Protein AF-A0A1I7STT9-F1 (afdb_monomer_lite)

Organism: Bursaphelenchus xylophilus (NCBI:txid6326)

pLDDT: mean 93.25, std 9.37, range [55.66, 98.62]

InterPro domains:
  IPR008979 Galactose-binding-like domain superfamily [SSF49785] (3-124)
  IPR050887 Beta-mannosidase glycosyl hydrolases [PTHR43730] (3-140)
  IPR054593 Beta-mannosidase-like, galactose-binding domain-like [PF22666] (2-117)

Sequence (148 aa):
METVVLELKGLDTIASIYLASNETFIGKTENMFRSYSFLVDNSMLMEKENGIIVLFESAVDYAQKKYDEYQNATGNKIPPVESPKAQKGDPHVNFIRKTQSSFSWDWGPSWPTQGFYQPVYLHTFTHFKLSSFSPYIYFKDGGKNRLP

Radius of gyration: 20.63 Å; chains: 1; bounding box: 51×44×51 Å

Structure (mmCIF, N/CA/C/O backbone):
data_AF-A0A1I7STT9-F1
#
_entry.id   AF-A0A1I7STT9-F1
#
loop_
_atom_site.group_PDB
_atom_site.id
_atom_site.type_symbol
_atom_site.label_atom_id
_atom_site.label_alt_id
_atom_site.label_comp_id
_atom_site.label_asym_id
_atom_site.label_entity_id
_atom_site.label_seq_id
_atom_site.pdbx_PDB_ins_code
_atom_site.Cartn_x
_atom_site.Cartn_y
_atom_site.Cartn_z
_atom_site.occupancy
_atom_site.B_iso_or_equiv
_atom_site.auth_seq_id
_atom_site.auth_comp_id
_atom_site.auth_asym_id
_atom_site.auth_atom_id
_atom_site.pdbx_PDB_model_num
ATOM 1 N N . MET A 1 1 ? -16.720 -5.305 25.414 1.00 70.12 1 MET A N 1
ATOM 2 C CA . MET A 1 1 ? -15.905 -4.155 24.972 1.00 70.12 1 MET A CA 1
ATOM 3 C C . MET A 1 1 ? -16.194 -3.937 23.504 1.00 70.12 1 MET A C 1
ATOM 5 O O . MET A 1 1 ? -16.354 -4.921 22.794 1.00 70.12 1 MET A O 1
ATOM 9 N N . GLU A 1 2 ? -16.334 -2.687 23.082 1.00 89.00 2 GLU A N 1
ATOM 10 C CA . GLU A 1 2 ? -16.509 -2.336 21.671 1.00 89.00 2 GLU A CA 1
ATOM 11 C C . GLU A 1 2 ? -15.174 -2.520 20.940 1.00 89.00 2 GLU A C 1
ATOM 13 O O . GLU A 1 2 ? -14.124 -2.168 21.469 1.00 89.00 2 GLU A O 1
ATOM 18 N N . THR A 1 3 ? -15.192 -3.136 19.765 1.00 94.19 3 THR A N 1
ATOM 19 C CA . THR A 1 3 ? -14.013 -3.338 18.922 1.00 94.19 3 THR A CA 1
ATOM 20 C C . THR A 1 3 ? -13.897 -2.206 17.914 1.00 94.19 3 THR A C 1
ATOM 22 O O . THR A 1 3 ? -14.877 -1.919 17.230 1.00 94.19 3 THR A O 1
ATOM 25 N N . VAL A 1 4 ? -12.706 -1.617 17.778 1.00 94.62 4 VAL A N 1
ATOM 26 C CA . VAL A 1 4 ? -12.415 -0.554 16.806 1.00 94.62 4 VAL A CA 1
ATOM 27 C C . VAL A 1 4 ? -11.527 -1.088 15.680 1.00 94.62 4 VAL A C 1
ATOM 29 O O . VAL A 1 4 ? -10.495 -1.715 15.917 1.00 94.62 4 VAL A O 1
ATOM 32 N N . VAL A 1 5 ? -11.924 -0.843 14.431 1.00 96.06 5 VAL A N 1
ATOM 33 C CA . VAL A 1 5 ? -11.176 -1.246 13.233 1.00 96.06 5 VAL A CA 1
ATOM 34 C C . VAL A 1 5 ? -10.983 -0.052 12.308 1.00 96.06 5 VAL A C 1
ATOM 36 O O . VAL A 1 5 ? -11.956 0.506 11.801 1.00 96.06 5 VAL A O 1
ATOM 39 N N . LEU A 1 6 ? -9.726 0.285 12.025 1.00 96.56 6 LEU A N 1
ATOM 40 C CA . LEU A 1 6 ? -9.354 1.214 10.962 1.00 96.56 6 LEU A CA 1
ATOM 41 C C . LEU A 1 6 ? -9.336 0.460 9.631 1.00 96.56 6 LEU A C 1
ATOM 43 O O . LEU A 1 6 ? -8.536 -0.453 9.434 1.00 96.56 6 LEU A O 1
ATOM 47 N N . GLU A 1 7 ? -10.208 0.839 8.706 1.00 97.44 7 GLU A N 1
ATOM 48 C CA . GLU A 1 7 ? -10.253 0.283 7.361 1.00 97.44 7 GLU A CA 1
ATOM 49 C C . GLU A 1 7 ? -9.775 1.310 6.337 1.00 97.44 7 GLU A C 1
ATOM 51 O O . GLU A 1 7 ? -10.333 2.396 6.195 1.00 97.44 7 GLU A O 1
ATOM 56 N N . LEU A 1 8 ? -8.755 0.927 5.580 1.00 97.94 8 LEU A N 1
ATOM 57 C CA . LEU A 1 8 ? -8.221 1.699 4.474 1.00 97.94 8 LEU A CA 1
ATOM 58 C C . LEU A 1 8 ? -8.604 0.993 3.176 1.00 97.94 8 LEU A C 1
ATOM 60 O O . LEU A 1 8 ? -8.101 -0.098 2.891 1.00 97.94 8 LEU A O 1
ATOM 64 N N . LYS A 1 9 ? -9.519 1.571 2.388 1.00 97.88 9 LYS A N 1
ATOM 65 C CA . LYS A 1 9 ? -10.039 0.878 1.199 1.00 97.88 9 LYS A CA 1
ATOM 66 C C . LYS A 1 9 ? -9.006 0.742 0.084 1.00 97.88 9 LYS A C 1
ATOM 68 O O . LYS A 1 9 ? -9.014 -0.288 -0.588 1.00 97.88 9 LYS A O 1
ATOM 73 N N . GLY A 1 10 ? -8.104 1.716 -0.036 1.00 97.81 10 GLY A N 1
ATOM 74 C CA . GLY A 1 10 ? -7.063 1.740 -1.056 1.00 97.81 10 GLY A CA 1
ATOM 75 C C . GLY A 1 10 ? -6.009 2.816 -0.792 1.00 97.81 10 GLY A C 1
ATOM 76 O O . GLY A 1 10 ? -6.297 4.014 -0.856 1.00 97.81 10 GLY A O 1
ATOM 77 N N . LEU A 1 11 ? -4.780 2.366 -0.527 1.00 98.19 11 LEU A N 1
ATOM 78 C CA . LEU A 1 11 ? -3.577 3.197 -0.484 1.00 98.19 11 LEU A CA 1
ATOM 79 C C . LEU A 1 11 ? -2.724 2.900 -1.704 1.00 98.19 11 LEU A C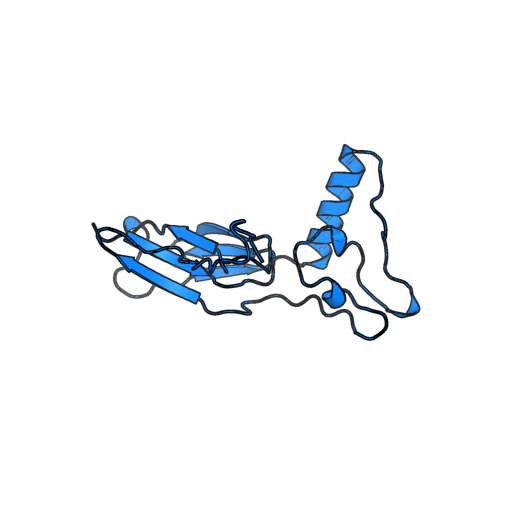 1
ATOM 81 O O . LEU A 1 11 ? -2.549 1.744 -2.071 1.00 98.19 11 LEU A O 1
ATOM 85 N N . ASP A 1 12 ? -2.152 3.940 -2.284 1.00 98.19 12 ASP A N 1
ATOM 86 C CA . ASP A 1 12 ? -1.162 3.852 -3.339 1.00 98.19 12 ASP A CA 1
ATOM 87 C C . ASP A 1 12 ? 0.216 4.224 -2.767 1.00 98.19 12 ASP A C 1
ATOM 89 O O . ASP A 1 12 ? 0.482 5.389 -2.506 1.00 98.19 12 ASP A O 1
ATOM 93 N N . THR A 1 13 ? 1.123 3.289 -2.491 1.00 98.25 13 THR A N 1
ATOM 94 C CA . THR A 1 13 ? 0.940 1.825 -2.451 1.00 98.25 13 THR A CA 1
ATOM 95 C C . THR A 1 13 ? 1.599 1.267 -1.193 1.00 98.25 13 THR A C 1
ATOM 97 O O . THR A 1 13 ? 0.958 0.587 -0.385 1.00 98.25 13 THR A O 1
ATOM 100 N N . ILE A 1 14 ? 2.880 1.595 -1.010 1.00 98.62 14 ILE A N 1
ATOM 101 C CA . ILE A 1 14 ? 3.666 1.196 0.151 1.00 98.62 14 ILE A CA 1
ATOM 102 C C . ILE A 1 14 ? 3.537 2.279 1.212 1.00 98.62 14 ILE A C 1
ATOM 104 O O . ILE A 1 14 ? 3.938 3.418 0.975 1.00 98.62 14 ILE A O 1
ATOM 108 N N . ALA A 1 15 ? 2.975 1.936 2.366 1.00 98.50 15 ALA A N 1
ATOM 109 C CA . ALA A 1 15 ? 2.825 2.891 3.451 1.00 98.50 15 ALA A CA 1
ATOM 110 C C . ALA A 1 15 ? 2.889 2.221 4.819 1.00 98.50 15 ALA A C 1
ATOM 112 O O . ALA A 1 15 ? 2.384 1.113 4.995 1.00 98.50 15 ALA A O 1
ATOM 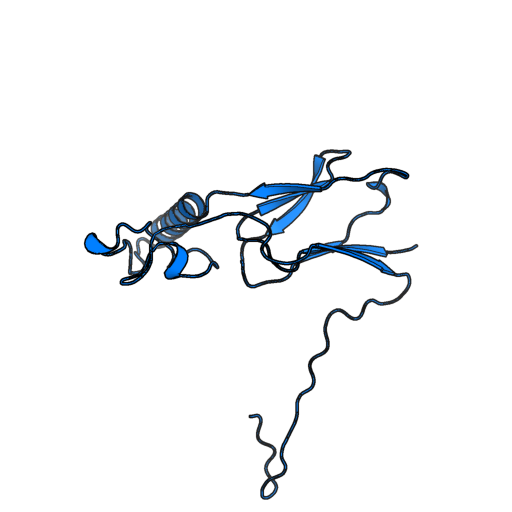113 N N . SER A 1 16 ? 3.470 2.919 5.790 1.00 98.50 16 SER A N 1
ATOM 114 C CA . SER A 1 16 ? 3.426 2.562 7.209 1.00 98.50 16 SER A CA 1
ATOM 115 C C . SER A 1 16 ? 2.426 3.463 7.927 1.00 98.50 16 SER A C 1
ATOM 117 O O . SER A 1 16 ? 2.428 4.677 7.728 1.00 98.50 16 SER A O 1
ATOM 119 N N . ILE A 1 17 ? 1.567 2.868 8.750 1.00 98.00 17 ILE A N 1
ATOM 120 C CA . ILE A 1 17 ? 0.456 3.543 9.419 1.00 98.00 17 ILE A CA 1
ATOM 121 C C . ILE A 1 17 ? 0.710 3.563 10.920 1.00 98.00 17 ILE A C 1
ATOM 123 O O . ILE A 1 17 ? 1.025 2.530 11.513 1.00 98.00 17 ILE A O 1
ATOM 127 N N . TYR A 1 18 ? 0.524 4.733 11.521 1.00 97.38 18 TYR A N 1
ATOM 128 C CA . TYR A 1 18 ? 0.717 4.976 12.943 1.00 97.38 18 TYR A CA 1
ATOM 129 C C . TYR A 1 18 ? -0.464 5.741 13.530 1.00 97.38 18 TYR A C 1
ATOM 131 O O . TYR A 1 18 ? -1.119 6.525 12.838 1.00 97.38 18 TYR A O 1
ATOM 139 N N . LEU A 1 19 ? -0.701 5.556 14.823 1.00 95.50 19 LEU A N 1
ATOM 140 C CA . LEU A 1 19 ? -1.552 6.441 15.603 1.00 95.50 19 LEU A CA 1
ATOM 141 C C . LEU A 1 19 ? -0.756 7.699 15.971 1.00 95.50 19 LEU A C 1
ATOM 143 O O . LEU A 1 19 ? 0.348 7.605 16.498 1.00 95.50 19 LEU A O 1
ATOM 147 N N . ALA A 1 20 ? -1.302 8.881 15.691 1.00 92.44 20 ALA A N 1
ATOM 148 C CA . ALA A 1 20 ? -0.588 10.146 15.871 1.00 92.44 20 ALA A CA 1
ATOM 149 C C . ALA A 1 20 ? -0.385 10.527 17.346 1.00 92.44 20 ALA A C 1
ATOM 151 O O . ALA A 1 20 ? 0.564 11.230 17.671 1.00 92.44 20 ALA A O 1
ATOM 152 N N . SER A 1 21 ? -1.274 10.081 18.238 1.00 88.69 21 SER A N 1
ATOM 153 C CA . SER A 1 21 ? -1.268 10.460 19.657 1.00 88.69 21 SER A CA 1
ATOM 154 C C . SER A 1 21 ? -0.042 9.960 20.420 1.00 88.69 21 SER A C 1
ATOM 156 O O . SER A 1 21 ? 0.385 10.591 21.383 1.00 88.69 21 SER A O 1
ATOM 158 N N . ASN A 1 22 ? 0.501 8.815 20.012 1.00 88.25 22 ASN A N 1
ATOM 159 C CA . ASN A 1 22 ? 1.566 8.105 20.715 1.00 88.25 22 ASN A CA 1
ATOM 160 C C . ASN A 1 22 ? 2.571 7.439 19.760 1.00 88.25 22 ASN A C 1
ATOM 162 O O . ASN A 1 22 ? 3.324 6.567 20.185 1.00 88.25 22 ASN A O 1
ATOM 166 N N . GLU A 1 23 ? 2.527 7.790 18.472 1.00 92.88 23 GLU A N 1
ATOM 167 C CA . GLU A 1 23 ? 3.371 7.234 17.405 1.00 92.88 23 GLU A CA 1
ATOM 168 C C . GLU A 1 23 ? 3.354 5.695 17.336 1.00 92.88 23 GLU A C 1
ATOM 170 O O . GLU A 1 23 ? 4.312 5.055 16.899 1.00 92.88 23 GLU A O 1
ATOM 175 N N . THR A 1 24 ? 2.252 5.066 17.756 1.00 93.69 24 THR A N 1
ATOM 176 C CA . THR A 1 24 ? 2.169 3.602 17.788 1.00 93.69 24 THR A CA 1
ATOM 177 C C . THR A 1 24 ? 1.920 3.040 16.400 1.00 93.69 24 THR A C 1
ATOM 179 O O . THR A 1 24 ? 0.983 3.440 15.712 1.00 93.69 24 THR A O 1
ATOM 182 N N . PHE A 1 25 ? 2.745 2.074 15.998 1.00 95.94 25 PHE A N 1
ATOM 183 C CA . PHE A 1 25 ? 2.605 1.376 14.725 1.00 95.94 25 PHE A CA 1
ATOM 184 C C . PHE A 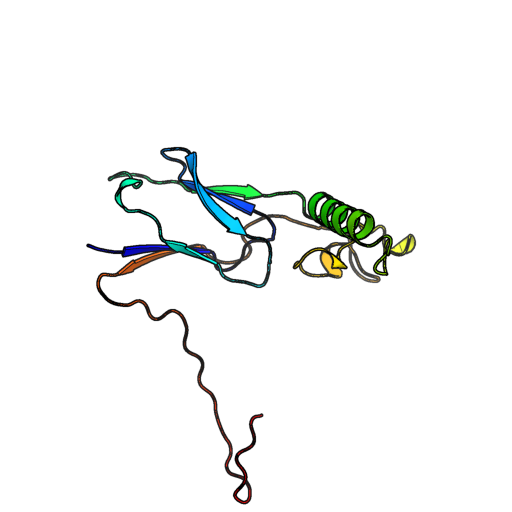1 25 ? 1.323 0.536 14.682 1.00 95.94 25 PHE A C 1
ATOM 186 O O . PHE A 1 25 ? 1.099 -0.321 15.534 1.00 95.94 25 PHE A O 1
ATOM 193 N N . ILE A 1 26 ? 0.512 0.761 13.650 1.00 95.75 26 ILE A N 1
ATOM 194 C CA . ILE A 1 26 ? -0.747 0.051 13.400 1.00 95.75 26 ILE A CA 1
ATOM 195 C C . ILE A 1 26 ? -0.544 -1.045 12.347 1.00 95.75 26 ILE A C 1
ATOM 197 O O . ILE A 1 26 ? -1.089 -2.142 12.464 1.00 95.75 26 ILE A O 1
ATOM 201 N N . GLY A 1 27 ? 0.228 -0.760 11.296 1.00 96.81 27 GLY A N 1
ATOM 202 C CA . GLY A 1 27 ? 0.432 -1.714 10.213 1.00 96.81 27 GLY A CA 1
ATOM 203 C C . GLY A 1 27 ? 1.118 -1.133 8.984 1.00 96.81 27 GLY A C 1
ATOM 204 O O . GLY A 1 27 ? 1.472 0.043 8.938 1.00 96.81 27 GLY A O 1
ATOM 205 N N . LYS A 1 28 ? 1.306 -1.985 7.970 1.00 98.12 28 LYS A N 1
ATOM 206 C CA . LYS A 1 28 ? 1.935 -1.635 6.692 1.00 98.12 28 LYS A CA 1
ATOM 207 C C . LYS A 1 28 ? 1.074 -2.095 5.513 1.00 98.12 28 LYS A C 1
ATOM 209 O O . LYS A 1 28 ? 0.439 -3.148 5.582 1.00 98.12 28 LYS A O 1
ATOM 214 N N . THR A 1 29 ? 1.085 -1.333 4.424 1.00 98.44 29 THR A N 1
ATOM 215 C CA . THR A 1 29 ? 0.514 -1.711 3.124 1.00 98.44 29 THR A CA 1
ATOM 216 C C . THR A 1 29 ? 1.611 -1.918 2.091 1.00 98.44 29 THR A C 1
ATOM 218 O O . THR A 1 29 ? 2.681 -1.314 2.171 1.00 98.44 29 THR A O 1
ATOM 221 N N . GLU A 1 30 ? 1.343 -2.779 1.110 1.00 97.88 30 GLU A N 1
ATOM 222 C CA . GLU A 1 30 ? 2.275 -3.038 0.004 1.00 97.88 30 GLU A CA 1
ATOM 223 C C . GLU A 1 30 ? 1.593 -3.346 -1.342 1.00 97.88 30 GLU A C 1
ATOM 225 O O . GLU A 1 30 ? 2.238 -3.746 -2.310 1.00 97.88 30 GLU A O 1
ATOM 230 N N . ASN A 1 31 ? 0.268 -3.197 -1.416 1.00 98.62 31 ASN A N 1
ATOM 231 C CA . ASN A 1 31 ? -0.522 -3.553 -2.587 1.00 98.62 31 ASN A CA 1
ATOM 232 C C . ASN A 1 31 ? -1.682 -2.576 -2.777 1.00 98.62 31 ASN A C 1
ATOM 234 O O . ASN A 1 31 ? -2.614 -2.546 -1.975 1.00 98.62 31 ASN A O 1
ATOM 238 N N . MET A 1 32 ? -1.638 -1.829 -3.880 1.00 98.62 32 MET A N 1
ATOM 239 C CA . MET A 1 32 ? -2.616 -0.804 -4.232 1.00 98.62 32 MET A CA 1
ATOM 240 C C . MET A 1 32 ? -4.030 -1.367 -4.345 1.00 98.62 32 MET A C 1
ATOM 242 O O . MET A 1 32 ? -5.003 -0.696 -4.027 1.00 98.62 32 MET A O 1
ATOM 246 N N . PHE A 1 33 ? -4.162 -2.618 -4.778 1.00 98.38 33 PHE A N 1
ATOM 247 C CA . PHE A 1 33 ? -5.437 -3.225 -5.157 1.00 98.38 33 PHE A CA 1
ATOM 248 C C . PHE A 1 33 ? -6.151 -3.927 -3.998 1.00 98.38 33 PHE A C 1
ATOM 250 O O . PHE A 1 33 ? -7.084 -4.698 -4.224 1.00 98.38 33 PHE A O 1
ATOM 257 N N . ARG A 1 34 ? -5.692 -3.723 -2.759 1.00 97.62 34 ARG A N 1
ATOM 258 C CA . ARG A 1 34 ? -6.275 -4.344 -1.569 1.00 97.62 34 ARG A CA 1
ATOM 259 C C . ARG A 1 34 ? -6.812 -3.293 -0.614 1.00 97.62 34 ARG A C 1
ATOM 261 O O . ARG A 1 34 ? -6.171 -2.279 -0.361 1.00 97.62 34 ARG A O 1
ATOM 268 N N . SER A 1 35 ? -7.954 -3.614 -0.014 1.00 97.44 35 SER A N 1
ATOM 269 C CA . SER A 1 35 ? -8.367 -2.984 1.234 1.00 97.44 35 SER A CA 1
ATOM 270 C C . SER A 1 35 ? -7.622 -3.622 2.405 1.00 97.44 35 SER A C 1
ATOM 272 O O . SER A 1 35 ? -7.407 -4.838 2.427 1.00 97.44 35 SER A O 1
ATOM 274 N N . TYR A 1 36 ? -7.269 -2.802 3.387 1.00 97.81 36 TYR A N 1
ATOM 275 C CA . TYR A 1 36 ? -6.600 -3.206 4.617 1.00 97.81 36 TYR A CA 1
ATOM 276 C C . TYR A 1 36 ? -7.489 -2.869 5.810 1.00 97.81 36 TYR A C 1
ATOM 278 O O . TYR A 1 36 ? -8.115 -1.814 5.844 1.00 97.81 36 TYR A O 1
ATOM 286 N N . SER A 1 37 ? -7.573 -3.773 6.781 1.00 96.94 37 SER A N 1
ATOM 287 C CA . SER A 1 37 ? -8.294 -3.559 8.037 1.00 96.94 37 SER A CA 1
ATOM 288 C C . SER A 1 37 ? -7.350 -3.840 9.191 1.00 96.94 37 SER A C 1
ATOM 290 O O . SER A 1 37 ? -6.798 -4.935 9.277 1.00 96.94 37 SER A O 1
ATOM 292 N N . PHE A 1 38 ? -7.182 -2.855 10.063 1.00 96.44 38 PHE A N 1
ATOM 293 C CA . PHE A 1 38 ? -6.327 -2.936 11.233 1.00 96.44 38 PHE A CA 1
ATOM 294 C C . PHE A 1 38 ? -7.184 -2.844 12.485 1.00 96.44 38 PHE A C 1
ATOM 296 O O . PHE A 1 38 ? -7.966 -1.907 12.646 1.00 96.44 38 PHE A O 1
ATOM 303 N N . LEU A 1 39 ? -7.045 -3.837 13.358 1.00 95.06 39 LEU A N 1
ATOM 304 C CA . LEU A 1 39 ? -7.608 -3.773 14.696 1.00 95.06 39 LEU A CA 1
ATOM 305 C C . LEU A 1 39 ? -6.839 -2.706 15.479 1.00 95.06 39 LEU A C 1
ATOM 307 O O . LEU A 1 39 ? -5.614 -2.773 15.548 1.00 95.06 39 LEU A O 1
ATOM 311 N N . VAL A 1 40 ? -7.549 -1.731 16.036 1.00 93.56 40 VAL A N 1
ATOM 312 C CA . VAL A 1 40 ? -6.949 -0.680 16.859 1.00 93.56 40 VAL A CA 1
ATOM 313 C C . VAL A 1 40 ? -7.249 -1.002 18.314 1.00 93.56 40 VAL A C 1
ATOM 315 O O . VAL A 1 40 ? -8.403 -1.222 18.677 1.00 93.56 40 VAL A O 1
ATOM 318 N N . ASP A 1 41 ? -6.211 -1.068 19.141 1.00 89.62 41 ASP A N 1
ATOM 319 C CA . ASP A 1 41 ? -6.378 -1.266 20.576 1.00 89.62 41 ASP A CA 1
ATOM 320 C C . ASP A 1 41 ? -6.989 -0.003 21.196 1.00 89.62 41 ASP A C 1
ATOM 322 O O . ASP A 1 41 ? -6.407 1.082 21.137 1.00 89.62 41 ASP A O 1
ATOM 326 N N . ASN A 1 42 ? -8.168 -0.143 21.803 1.00 88.50 42 ASN A N 1
ATOM 327 C CA . ASN A 1 42 ? -8.873 0.968 22.436 1.00 88.50 42 ASN A CA 1
ATOM 328 C C . ASN A 1 42 ? -8.048 1.647 23.533 1.00 88.50 42 ASN A C 1
ATOM 330 O O . ASN A 1 42 ? -8.252 2.831 23.777 1.00 88.50 42 ASN A O 1
ATOM 334 N N . SER A 1 43 ? -7.129 0.930 24.189 1.00 88.38 43 SER A N 1
ATOM 335 C CA . SER A 1 43 ? -6.269 1.510 25.228 1.00 88.38 43 SER A CA 1
ATOM 336 C C . SER A 1 43 ? -5.289 2.555 24.681 1.00 88.38 43 SER A C 1
ATOM 338 O O . SER A 1 43 ? -4.761 3.363 25.442 1.00 88.38 43 SER A O 1
ATOM 340 N N . MET A 1 44 ? -5.070 2.566 23.364 1.00 85.75 44 MET A N 1
ATOM 341 C CA . MET A 1 44 ? -4.201 3.521 22.678 1.00 85.75 44 MET A CA 1
ATOM 342 C C . MET A 1 44 ? -4.953 4.779 22.224 1.00 85.75 44 MET A C 1
ATOM 344 O O . MET A 1 44 ? -4.321 5.780 21.883 1.00 85.75 44 MET A O 1
ATOM 348 N N . LEU A 1 45 ? -6.289 4.739 22.206 1.00 88.56 45 LEU A N 1
ATOM 349 C CA . LEU A 1 45 ? -7.123 5.844 21.749 1.00 88.56 45 LEU A CA 1
ATOM 350 C C . LEU A 1 45 ? -7.329 6.876 22.861 1.00 88.56 45 LEU A C 1
ATOM 352 O O . LEU A 1 45 ? -7.598 6.543 24.013 1.00 88.56 45 LEU A O 1
ATOM 356 N N . MET A 1 46 ? -7.249 8.153 22.495 1.00 87.19 46 MET A N 1
ATOM 357 C CA . MET A 1 46 ? -7.603 9.264 23.375 1.00 87.19 46 MET A CA 1
ATOM 358 C C . MET A 1 46 ? -9.118 9.489 23.369 1.00 87.19 46 MET A C 1
ATOM 360 O O . MET A 1 46 ? -9.763 9.317 22.337 1.00 87.19 46 MET A O 1
ATOM 364 N N . GLU A 1 47 ? -9.686 9.949 24.488 1.00 83.94 47 GLU A N 1
ATOM 365 C CA . GLU A 1 47 ? -11.132 10.226 24.597 1.00 83.94 47 GLU A CA 1
ATOM 366 C C . GLU A 1 47 ? -11.630 11.318 23.639 1.00 83.94 47 GLU A C 1
ATOM 368 O O . GLU A 1 47 ? -12.816 11.374 23.325 1.00 83.94 47 GLU A O 1
ATOM 373 N N . LYS A 1 48 ? -10.739 12.217 23.205 1.00 85.31 48 LYS A N 1
ATOM 374 C CA . LYS A 1 48 ? -11.087 13.363 22.360 1.00 85.31 48 LYS A CA 1
ATOM 375 C C . LYS A 1 48 ? -10.703 13.124 20.907 1.00 85.31 48 LYS A C 1
ATOM 377 O O . LYS A 1 48 ? -11.468 12.565 20.131 1.00 85.31 48 LYS A O 1
ATOM 382 N N . GLU A 1 49 ? -9.525 13.595 20.531 1.00 88.38 49 GLU A N 1
ATOM 383 C CA . GLU A 1 49 ? -9.074 13.623 19.150 1.00 88.38 49 GLU A CA 1
ATOM 384 C C . GLU A 1 49 ? -8.019 12.551 18.940 1.00 88.38 49 GLU A C 1
ATOM 386 O O . GLU A 1 49 ? -7.108 12.401 19.746 1.00 88.38 49 GLU A O 1
ATOM 391 N N . ASN A 1 50 ? -8.139 11.804 17.851 1.00 91.44 50 ASN A N 1
ATOM 392 C CA . ASN A 1 50 ? -7.125 10.860 17.416 1.00 91.44 50 ASN A CA 1
ATOM 393 C C . ASN A 1 50 ? -6.803 11.172 15.959 1.00 91.44 50 ASN A C 1
ATOM 395 O O . ASN A 1 50 ? -7.706 11.399 15.156 1.00 91.44 50 ASN A O 1
ATOM 399 N N . GLY A 1 51 ? -5.519 11.164 15.622 1.00 93.31 51 GLY A N 1
ATOM 400 C CA . GLY A 1 51 ? -5.043 11.276 14.249 1.00 93.31 51 GLY A CA 1
ATOM 401 C C . GLY A 1 51 ? -4.380 9.980 13.807 1.00 93.31 51 GLY A C 1
ATOM 402 O O . GLY A 1 51 ? -3.909 9.203 14.638 1.00 93.31 51 GLY A O 1
ATOM 403 N N . ILE A 1 52 ? -4.299 9.768 12.497 1.00 95.44 52 ILE A N 1
ATOM 404 C CA . ILE A 1 52 ? -3.438 8.739 11.910 1.00 95.44 52 ILE A CA 1
ATOM 405 C C . ILE A 1 52 ? -2.322 9.413 11.117 1.00 95.44 52 ILE A C 1
ATOM 407 O O . ILE A 1 52 ? -2.557 10.394 10.414 1.00 95.44 52 ILE A O 1
ATOM 411 N N . ILE A 1 53 ? -1.113 8.875 11.223 1.00 97.31 53 ILE A N 1
ATOM 412 C CA . ILE A 1 53 ? 0.024 9.250 10.384 1.00 97.31 53 ILE A CA 1
ATOM 413 C C . ILE A 1 53 ? 0.220 8.127 9.375 1.00 97.31 53 ILE A C 1
ATOM 415 O O . ILE A 1 53 ? 0.312 6.957 9.747 1.00 97.31 53 ILE A O 1
ATOM 419 N N . VAL A 1 54 ? 0.287 8.481 8.095 1.00 98.00 54 VAL A N 1
ATOM 420 C CA . VAL A 1 54 ? 0.563 7.533 7.015 1.00 98.00 54 VAL A CA 1
ATOM 421 C C . VAL A 1 54 ? 1.819 7.982 6.289 1.00 98.00 54 VAL A C 1
ATOM 423 O O . VAL A 1 54 ? 1.833 9.016 5.625 1.00 98.00 54 VAL A O 1
ATOM 426 N N . LEU A 1 55 ? 2.880 7.198 6.452 1.00 98.25 55 LEU A N 1
ATOM 427 C CA . LEU A 1 55 ? 4.188 7.445 5.862 1.00 98.25 55 LEU A CA 1
ATOM 428 C C . LEU A 1 55 ? 4.316 6.609 4.593 1.00 98.25 55 LEU A C 1
ATOM 430 O O . LEU A 1 55 ? 4.468 5.390 4.672 1.00 98.25 55 LEU A O 1
ATOM 434 N N . PHE A 1 56 ? 4.228 7.260 3.435 1.00 98.62 56 PHE A N 1
ATOM 435 C CA . PHE A 1 56 ? 4.413 6.607 2.143 1.00 98.62 56 PHE A CA 1
ATOM 436 C C . PHE A 1 56 ? 5.898 6.443 1.807 1.00 98.62 56 PHE A C 1
ATOM 438 O O . PHE A 1 56 ? 6.722 7.305 2.109 1.00 98.62 56 PHE A O 1
ATOM 445 N N . GLU A 1 57 ? 6.224 5.324 1.164 1.00 98.19 57 GLU A N 1
ATOM 446 C CA . GLU A 1 57 ? 7.537 5.062 0.575 1.00 98.19 57 GLU A CA 1
ATOM 447 C C . GLU A 1 57 ? 7.472 5.318 -0.940 1.00 98.19 57 GLU A C 1
ATOM 449 O O . GLU A 1 57 ? 6.449 5.068 -1.587 1.00 98.19 57 GLU A O 1
ATOM 454 N N . SER A 1 58 ? 8.572 5.811 -1.514 1.00 98.44 58 SER A N 1
ATOM 455 C CA . SER A 1 58 ? 8.713 5.981 -2.963 1.00 98.44 58 SER A CA 1
ATOM 456 C C . SER A 1 58 ? 8.480 4.656 -3.682 1.00 98.44 58 SER A C 1
ATOM 458 O O . SER A 1 58 ? 9.161 3.663 -3.427 1.00 98.44 58 SER A O 1
ATOM 460 N N . ALA A 1 59 ? 7.509 4.634 -4.598 1.00 98.44 59 ALA A N 1
ATOM 461 C CA . ALA A 1 59 ? 7.185 3.437 -5.366 1.00 98.44 59 ALA A CA 1
ATOM 462 C C . ALA A 1 59 ? 8.369 2.975 -6.231 1.00 98.44 59 ALA A C 1
ATOM 464 O O . ALA A 1 59 ? 8.582 1.771 -6.363 1.00 98.44 59 ALA A O 1
ATOM 465 N N . VAL A 1 60 ? 9.133 3.921 -6.792 1.00 98.25 60 VAL A N 1
ATOM 466 C CA . VAL A 1 60 ? 10.311 3.640 -7.628 1.00 98.25 60 VAL A CA 1
ATOM 467 C C . VAL A 1 60 ? 11.429 3.035 -6.783 1.00 98.25 60 VAL A C 1
ATOM 469 O O . VAL A 1 60 ? 11.939 1.970 -7.123 1.00 98.25 60 VAL A O 1
ATOM 472 N N . ASP A 1 61 ? 11.740 3.645 -5.635 1.00 98.50 61 ASP A N 1
ATOM 473 C CA . ASP A 1 61 ? 12.805 3.151 -4.753 1.00 98.50 61 ASP A CA 1
ATOM 474 C C . ASP A 1 61 ? 12.449 1.784 -4.156 1.00 98.50 61 ASP A C 1
ATOM 476 O O . ASP A 1 61 ? 13.291 0.886 -4.102 1.00 98.50 61 ASP A O 1
ATOM 480 N N . TYR A 1 62 ? 11.184 1.580 -3.768 1.00 98.62 62 TYR A N 1
ATOM 481 C CA . TYR A 1 62 ? 10.707 0.281 -3.295 1.00 98.62 62 TYR A CA 1
ATOM 482 C C . TYR A 1 62 ? 10.831 -0.793 -4.383 1.00 98.62 62 TYR A C 1
ATOM 484 O O . TYR A 1 62 ? 11.307 -1.895 -4.109 1.00 98.62 62 TYR A O 1
ATOM 492 N N . ALA A 1 63 ? 10.418 -0.489 -5.618 1.00 98.31 63 ALA A N 1
ATOM 493 C CA . ALA A 1 63 ? 10.505 -1.420 -6.739 1.00 98.31 63 ALA A CA 1
ATOM 494 C C . ALA A 1 63 ? 11.962 -1.800 -7.056 1.00 98.31 63 AL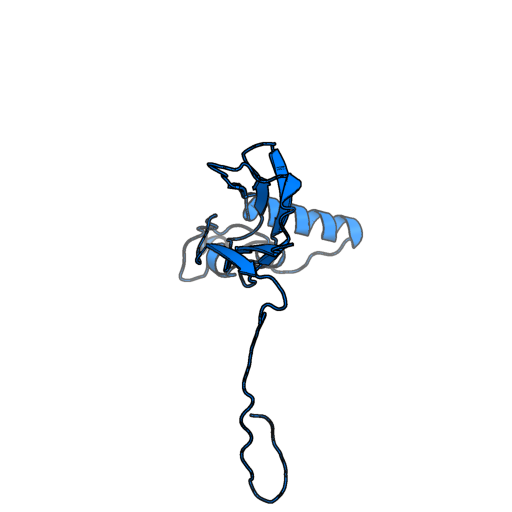A A C 1
ATOM 496 O O . ALA A 1 63 ? 12.259 -2.988 -7.201 1.00 98.31 63 ALA A O 1
ATOM 497 N N . GLN A 1 64 ? 12.874 -0.820 -7.076 1.00 98.19 64 GLN A N 1
ATOM 498 C CA . GLN A 1 64 ? 14.313 -1.051 -7.232 1.00 98.19 64 GLN A CA 1
ATOM 499 C C . GLN A 1 64 ? 14.851 -1.950 -6.119 1.00 98.19 64 GLN A C 1
ATOM 501 O O . GLN A 1 64 ? 15.453 -2.984 -6.393 1.00 98.19 64 GLN A O 1
ATOM 506 N N . LYS A 1 65 ? 14.559 -1.613 -4.858 1.00 98.38 65 LYS A N 1
ATOM 507 C CA . LYS A 1 65 ? 14.979 -2.407 -3.700 1.00 98.38 65 LYS A CA 1
ATOM 508 C C . LYS A 1 65 ? 14.495 -3.854 -3.799 1.00 98.38 65 LYS A C 1
ATOM 510 O O . LYS A 1 65 ? 15.251 -4.775 -3.505 1.00 98.38 65 LYS A O 1
ATOM 515 N N . LYS A 1 66 ? 13.246 -4.076 -4.218 1.00 98.31 66 LYS A N 1
ATOM 516 C CA . LYS A 1 66 ? 12.690 -5.425 -4.402 1.00 98.31 66 LYS A CA 1
ATOM 517 C C . LYS A 1 66 ? 13.345 -6.194 -5.540 1.00 98.31 66 LYS A C 1
ATOM 519 O O . LYS A 1 66 ? 13.572 -7.397 -5.392 1.00 98.31 66 LYS A O 1
ATOM 524 N N . TYR A 1 67 ? 13.684 -5.520 -6.632 1.00 98.25 67 TYR A N 1
ATOM 525 C CA . TYR A 1 67 ? 14.490 -6.114 -7.690 1.00 98.25 67 TYR A CA 1
ATOM 526 C C . TYR A 1 67 ? 15.888 -6.499 -7.181 1.00 98.25 67 TYR A C 1
ATOM 528 O O . TYR A 1 67 ? 16.310 -7.634 -7.400 1.00 98.25 67 TYR A O 1
ATOM 536 N N . ASP A 1 68 ? 16.567 -5.617 -6.443 1.00 98.06 68 ASP A N 1
ATOM 537 C CA . ASP A 1 68 ? 17.908 -5.872 -5.903 1.00 98.06 68 ASP A CA 1
ATOM 538 C C . ASP A 1 68 ? 17.899 -7.038 -4.901 1.00 98.06 68 ASP A C 1
ATOM 540 O O . ASP A 1 68 ? 18.743 -7.929 -4.977 1.00 98.06 68 ASP A O 1
ATOM 544 N N . GLU A 1 69 ? 16.916 -7.084 -3.991 1.00 98.25 69 GLU A N 1
ATOM 545 C CA . GLU A 1 69 ? 16.700 -8.203 -3.060 1.00 98.25 69 GLU A CA 1
ATOM 546 C C . GLU A 1 69 ? 16.562 -9.535 -3.818 1.00 98.25 69 GLU A C 1
ATOM 548 O O . GLU A 1 69 ? 17.225 -10.520 -3.481 1.00 98.25 69 GLU A O 1
ATOM 553 N N . TYR A 1 70 ? 15.743 -9.566 -4.874 1.00 98.31 70 TYR A N 1
ATOM 554 C CA . TYR A 1 70 ? 15.553 -10.754 -5.704 1.00 98.31 70 TYR A CA 1
ATOM 555 C C . TYR A 1 70 ? 16.821 -11.142 -6.473 1.00 98.31 70 TYR A C 1
ATOM 557 O O . TYR A 1 70 ? 17.193 -12.319 -6.505 1.00 98.31 70 TYR A O 1
ATOM 565 N N . GLN A 1 71 ? 17.489 -10.171 -7.097 1.00 97.75 71 GLN A N 1
ATOM 566 C CA . GLN A 1 71 ? 18.697 -10.415 -7.874 1.00 97.75 71 GLN A CA 1
ATOM 567 C C . GLN A 1 71 ? 19.816 -10.940 -6.972 1.00 97.75 71 GLN A C 1
ATOM 569 O O . GLN A 1 71 ? 20.485 -11.902 -7.336 1.00 97.75 71 GLN A O 1
ATOM 574 N N . ASN A 1 72 ? 19.986 -10.370 -5.779 1.00 98.00 72 ASN A N 1
ATOM 575 C CA . ASN A 1 72 ? 20.979 -10.826 -4.808 1.00 98.00 72 ASN A CA 1
ATOM 576 C C . ASN A 1 72 ? 20.677 -12.241 -4.299 1.00 98.00 72 ASN A C 1
ATOM 578 O O . ASN A 1 72 ? 21.596 -13.036 -4.119 1.00 98.00 72 ASN A O 1
ATOM 582 N N . ALA A 1 73 ? 19.400 -12.575 -4.095 1.00 98.19 73 ALA A N 1
ATOM 583 C CA . ALA A 1 73 ? 18.999 -13.896 -3.621 1.00 98.19 73 ALA A CA 1
ATOM 584 C C . ALA A 1 73 ? 19.104 -14.990 -4.698 1.00 98.19 73 ALA A C 1
ATOM 586 O O . ALA A 1 73 ? 19.357 -16.148 -4.371 1.00 98.19 73 ALA A O 1
ATOM 587 N N . THR A 1 74 ? 18.880 -14.651 -5.971 1.00 97.69 74 THR A N 1
ATOM 588 C CA . THR A 1 74 ? 18.720 -15.650 -7.045 1.00 97.69 74 THR A CA 1
ATOM 589 C C . THR A 1 74 ? 19.801 -15.610 -8.121 1.00 97.69 74 THR A C 1
ATOM 591 O O . THR A 1 74 ? 19.917 -16.555 -8.896 1.00 97.69 74 THR A O 1
ATOM 594 N N . GLY A 1 75 ? 20.552 -14.513 -8.229 1.00 97.31 75 GLY A N 1
ATOM 595 C CA . GLY A 1 75 ? 21.447 -14.219 -9.352 1.00 97.31 75 GLY A CA 1
ATOM 596 C C . GLY A 1 75 ? 20.726 -13.903 -10.671 1.00 97.31 75 GLY A C 1
ATOM 597 O O . GLY A 1 75 ? 21.381 -13.583 -11.663 1.00 97.31 75 GLY A O 1
ATOM 598 N N . ASN A 1 76 ? 19.391 -13.973 -10.704 1.00 95.88 76 ASN A N 1
ATOM 599 C CA . ASN A 1 76 ? 18.590 -13.837 -11.916 1.00 95.88 76 ASN A CA 1
ATOM 600 C C . ASN A 1 76 ? 18.005 -12.430 -12.063 1.00 95.88 76 ASN A C 1
ATOM 602 O O . ASN A 1 76 ? 17.801 -11.708 -11.089 1.00 95.88 76 ASN A O 1
ATOM 606 N N . LYS A 1 77 ? 17.656 -12.068 -13.301 1.00 96.06 77 LYS A N 1
ATOM 607 C CA . LYS A 1 77 ? 16.909 -10.844 -13.622 1.00 96.06 77 LYS A CA 1
ATOM 608 C C . LYS A 1 77 ? 15.507 -11.205 -14.101 1.00 96.06 77 LYS A C 1
ATOM 610 O O . LYS A 1 77 ? 15.363 -12.133 -14.895 1.00 96.06 77 LYS A O 1
ATOM 615 N N . ILE A 1 78 ? 14.490 -10.463 -13.661 1.00 95.62 78 ILE A N 1
ATOM 616 C CA . ILE A 1 78 ? 13.119 -10.603 -14.175 1.00 95.62 78 ILE A CA 1
ATOM 617 C C . ILE A 1 78 ? 12.870 -9.505 -15.216 1.00 95.62 78 ILE A C 1
ATOM 619 O O . ILE A 1 78 ? 12.857 -8.329 -14.849 1.00 95.62 78 ILE A O 1
ATOM 623 N N . PRO A 1 79 ? 12.684 -9.851 -16.503 1.00 94.44 79 PRO A N 1
ATOM 624 C CA . PRO A 1 79 ? 12.374 -8.869 -17.531 1.00 94.44 79 PRO A CA 1
ATOM 625 C C . PRO A 1 79 ? 10.905 -8.394 -17.462 1.00 94.44 79 PRO A 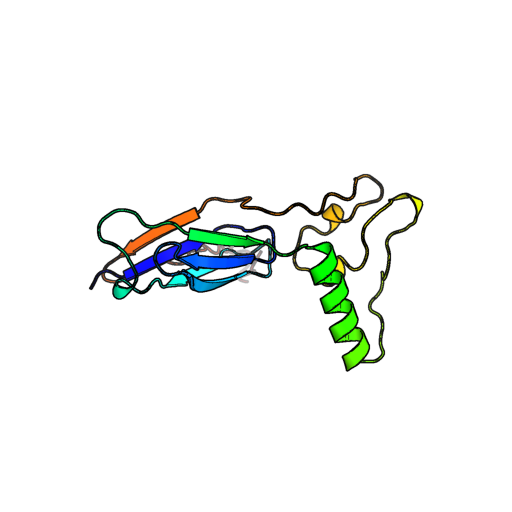C 1
ATOM 627 O O . PRO A 1 79 ? 10.040 -9.142 -16.998 1.00 94.44 79 PRO A O 1
ATOM 630 N N . PRO A 1 80 ? 10.602 -7.189 -17.979 1.00 92.81 80 PRO A N 1
ATOM 631 C CA . PRO A 1 80 ? 11.565 -6.170 -18.399 1.00 92.81 80 PRO A CA 1
ATOM 632 C C . PRO A 1 80 ? 12.257 -5.532 -17.182 1.00 92.81 80 PRO A C 1
ATOM 634 O O . PRO A 1 80 ? 11.634 -5.303 -16.151 1.00 92.81 80 PRO A O 1
ATOM 637 N N . VAL A 1 81 ? 13.561 -5.273 -17.306 1.00 93.06 81 VAL A N 1
ATOM 638 C CA . VAL A 1 81 ? 14.362 -4.620 -16.253 1.00 93.06 81 VAL A CA 1
ATOM 639 C C . VAL A 1 81 ? 14.134 -3.105 -16.295 1.00 93.06 81 VAL A C 1
ATOM 641 O O . VAL A 1 81 ? 13.884 -2.489 -15.267 1.00 93.06 81 VAL A O 1
ATOM 644 N N . GLU A 1 82 ? 14.133 -2.525 -17.496 1.00 92.94 82 GLU A N 1
ATOM 645 C CA . GLU A 1 82 ? 13.936 -1.093 -17.744 1.00 92.94 82 GLU A CA 1
ATOM 646 C C . GLU A 1 82 ? 12.813 -0.856 -18.763 1.00 92.94 82 GLU A C 1
ATOM 648 O O . GLU A 1 82 ? 12.477 -1.743 -19.558 1.00 92.94 82 GLU A O 1
ATOM 653 N N . SER A 1 83 ? 12.262 0.360 -18.764 1.00 92.19 83 SER A N 1
ATOM 654 C CA . SER A 1 83 ? 11.339 0.822 -19.802 1.00 92.19 83 SER A CA 1
ATOM 655 C C . SER A 1 83 ? 12.094 1.179 -21.099 1.00 92.19 83 SER A C 1
ATOM 657 O O . SER A 1 83 ? 13.261 1.585 -21.063 1.00 92.19 83 SER A O 1
ATOM 659 N N . PRO A 1 84 ? 11.468 1.063 -22.286 1.00 95.50 84 PRO A N 1
ATOM 660 C CA . PRO A 1 84 ? 12.035 1.615 -23.512 1.00 95.50 84 PRO A CA 1
ATOM 661 C C . PRO A 1 84 ? 12.342 3.115 -23.375 1.00 95.50 84 PRO A C 1
ATOM 663 O O . PRO A 1 84 ? 11.493 3.890 -22.943 1.00 95.50 84 PRO A O 1
ATOM 666 N N . LYS A 1 85 ? 13.515 3.563 -23.853 1.00 95.00 85 LYS A N 1
ATOM 667 C CA . LYS A 1 85 ? 13.966 4.971 -23.740 1.00 95.00 85 LYS A CA 1
ATOM 668 C C . LYS A 1 85 ? 12.949 6.005 -24.244 1.00 95.00 85 LYS A C 1
ATOM 670 O O . LYS A 1 85 ? 12.893 7.111 -23.716 1.00 95.00 85 LYS A O 1
ATOM 675 N N . ALA A 1 86 ? 12.155 5.655 -25.259 1.00 97.06 86 ALA A N 1
ATOM 676 C CA . ALA A 1 86 ? 11.116 6.526 -25.808 1.00 97.06 86 ALA A CA 1
ATOM 677 C C . ALA A 1 86 ? 9.996 6.846 -24.797 1.00 97.06 86 ALA A C 1
ATOM 679 O O . ALA A 1 86 ? 9.417 7.926 -24.873 1.00 97.06 86 ALA A O 1
ATOM 680 N N . GLN A 1 87 ? 9.724 5.943 -23.847 1.00 97.25 87 GLN A N 1
ATOM 681 C CA . GLN A 1 87 ? 8.677 6.098 -22.831 1.00 97.25 87 GLN A CA 1
ATOM 682 C C . GLN A 1 87 ? 9.119 6.978 -21.653 1.00 97.25 87 GLN A C 1
ATOM 684 O O . GLN A 1 87 ? 8.273 7.561 -20.982 1.00 97.25 87 GLN A O 1
ATOM 689 N N . LYS A 1 88 ? 10.438 7.126 -21.431 1.00 96.75 88 LYS A N 1
ATOM 690 C CA . LYS A 1 88 ? 11.015 7.889 -20.304 1.00 96.75 88 LYS A CA 1
ATOM 691 C C . LYS A 1 88 ? 10.440 7.441 -18.948 1.00 96.75 88 LYS A C 1
ATOM 693 O O . LYS A 1 88 ? 10.087 8.274 -18.116 1.00 96.75 88 LYS A O 1
ATOM 698 N N . GLY A 1 89 ? 10.299 6.127 -18.778 1.00 96.88 89 GLY A N 1
ATOM 699 C CA . GLY A 1 89 ? 9.696 5.498 -17.609 1.00 96.88 89 GLY A CA 1
ATOM 700 C C . GLY A 1 89 ? 10.684 5.057 -16.550 1.00 96.88 89 GLY A C 1
ATOM 701 O O . GLY A 1 89 ? 11.849 4.785 -16.849 1.00 96.88 89 GLY A O 1
ATOM 702 N N . ASP A 1 90 ? 10.173 4.891 -15.338 1.00 97.81 90 ASP A N 1
ATOM 703 C CA . ASP A 1 90 ? 10.903 4.291 -14.227 1.00 97.81 90 ASP A CA 1
ATOM 704 C C . ASP A 1 90 ? 11.001 2.755 -14.384 1.00 97.81 90 ASP A C 1
ATOM 706 O O . ASP A 1 90 ? 10.121 2.127 -14.986 1.00 97.81 90 ASP A O 1
ATOM 710 N N . PRO A 1 91 ? 12.071 2.113 -13.883 1.00 96.81 91 PRO A N 1
ATOM 711 C CA . PRO A 1 91 ? 12.278 0.674 -14.032 1.00 96.81 91 PRO A CA 1
ATOM 712 C C . PRO A 1 91 ? 11.485 -0.158 -13.006 1.00 96.81 91 PRO A C 1
ATOM 714 O O . PRO A 1 91 ? 10.884 0.359 -12.068 1.00 96.81 91 PRO A O 1
ATOM 717 N N . HIS A 1 92 ? 11.514 -1.485 -13.171 1.00 97.88 92 HIS A N 1
ATOM 718 C CA . HIS A 1 92 ? 11.094 -2.470 -12.157 1.00 97.88 92 HIS A CA 1
ATOM 719 C C . HIS A 1 92 ? 9.636 -2.426 -11.667 1.00 97.88 92 HIS A C 1
ATOM 721 O O . HIS A 1 92 ? 9.321 -2.983 -10.614 1.00 97.88 92 HIS A O 1
ATOM 727 N N . VAL A 1 93 ? 8.700 -1.851 -12.429 1.00 97.56 93 VAL A N 1
ATOM 728 C CA . VAL A 1 93 ? 7.270 -1.808 -12.046 1.00 97.56 93 VAL A CA 1
ATOM 729 C C . VAL A 1 93 ? 6.655 -3.191 -11.756 1.00 97.56 93 VAL A C 1
ATOM 731 O O . VAL A 1 93 ? 5.696 -3.319 -10.991 1.00 97.56 93 VAL A O 1
ATOM 734 N N . ASN A 1 94 ? 7.247 -4.249 -12.313 1.00 97.75 94 ASN A N 1
ATOM 735 C CA . ASN A 1 94 ? 6.899 -5.649 -12.074 1.00 97.75 94 ASN A CA 1
ATOM 736 C C . ASN A 1 94 ? 7.201 -6.142 -10.642 1.00 97.75 94 ASN A C 1
ATOM 738 O O . ASN A 1 94 ? 6.668 -7.178 -10.245 1.00 97.75 94 ASN A O 1
ATOM 742 N N . PHE A 1 95 ? 7.991 -5.410 -9.852 1.00 98.38 95 PHE A N 1
ATOM 743 C CA . PHE A 1 95 ? 8.301 -5.727 -8.451 1.00 98.38 95 PHE A CA 1
ATOM 744 C C . PHE A 1 95 ? 7.390 -5.030 -7.430 1.00 98.38 95 PHE A C 1
ATOM 746 O O . PHE A 1 95 ? 7.545 -5.232 -6.225 1.00 98.38 95 PHE A O 1
ATOM 753 N N . ILE A 1 96 ? 6.406 -4.249 -7.885 1.00 98.56 96 ILE A N 1
ATOM 754 C CA . ILE A 1 96 ? 5.447 -3.561 -7.017 1.00 98.56 96 ILE A CA 1
ATOM 755 C C . ILE A 1 96 ? 4.003 -3.851 -7.437 1.00 98.56 96 ILE A C 1
ATOM 757 O O . ILE A 1 96 ? 3.642 -3.880 -8.614 1.00 98.56 96 ILE A O 1
ATOM 761 N N . ARG A 1 97 ? 3.119 -4.049 -6.453 1.00 98.62 97 ARG A N 1
ATOM 762 C CA . ARG A 1 97 ? 1.680 -4.250 -6.682 1.00 98.62 97 ARG A CA 1
ATOM 763 C C . ARG A 1 97 ? 0.944 -2.913 -6.805 1.00 98.62 97 ARG A C 1
ATOM 765 O O . ARG A 1 97 ? 0.101 -2.587 -5.977 1.00 98.62 97 ARG A O 1
ATOM 772 N N . LYS A 1 98 ? 1.264 -2.175 -7.867 1.00 98.62 98 LYS A N 1
ATOM 773 C CA . LYS A 1 98 ? 0.692 -0.876 -8.267 1.00 98.62 98 LYS A CA 1
ATOM 774 C C . LYS A 1 98 ? 0.230 -0.937 -9.726 1.00 98.62 98 LYS A C 1
ATOM 776 O O . LYS A 1 98 ? 0.623 -1.850 -10.461 1.00 98.62 98 LYS A O 1
ATOM 781 N N . THR A 1 99 ? -0.611 0.005 -10.159 1.00 98.44 99 THR A N 1
ATOM 782 C CA . THR A 1 99 ? -0.994 0.159 -11.574 1.00 98.44 99 THR A CA 1
ATOM 783 C C . THR A 1 99 ? 0.246 0.159 -12.465 1.00 98.44 99 THR A C 1
ATOM 785 O O . THR A 1 99 ? 1.101 1.026 -12.332 1.00 98.44 99 THR A O 1
ATOM 788 N N . GLN A 1 100 ? 0.358 -0.810 -13.373 1.00 98.12 100 GLN A N 1
ATOM 789 C CA . GLN A 1 100 ? 1.610 -1.060 -14.100 1.00 98.12 100 GLN A CA 1
ATOM 790 C C . GLN A 1 100 ? 1.978 0.066 -15.077 1.00 98.12 100 GLN A C 1
ATOM 792 O O . GLN A 1 100 ? 3.147 0.393 -15.219 1.00 98.12 100 GLN A O 1
ATOM 797 N N . SER A 1 101 ? 0.991 0.735 -15.673 1.00 97.81 101 SER A N 1
ATOM 798 C CA . SER A 1 101 ? 1.220 1.888 -16.555 1.00 97.81 101 SER A CA 1
ATOM 799 C C . SER A 1 101 ? 1.593 3.178 -15.810 1.00 97.81 101 SER A C 1
ATOM 801 O O . SER A 1 101 ? 1.788 4.210 -16.442 1.00 97.81 101 SER A O 1
ATOM 803 N N . SER A 1 102 ? 1.657 3.162 -14.471 1.00 98.19 102 SER A N 1
ATOM 804 C CA . SER A 1 102 ? 2.059 4.346 -13.693 1.00 98.19 102 SER A CA 1
ATOM 805 C C . SER A 1 102 ? 3.549 4.672 -13.820 1.00 98.19 102 SER A C 1
ATOM 807 O O . SER A 1 102 ? 3.930 5.816 -13.592 1.00 98.19 102 SER A O 1
ATOM 809 N N . PHE A 1 103 ? 4.372 3.698 -14.223 1.00 98.38 103 PHE A N 1
ATOM 810 C CA . PHE A 1 103 ? 5.810 3.847 -14.482 1.00 98.38 103 PHE A CA 1
ATOM 811 C C . PHE A 1 103 ? 6.072 4.130 -15.976 1.00 98.38 103 PHE A C 1
ATOM 813 O O . PHE A 1 103 ? 7.083 3.709 -16.533 1.00 98.38 103 PHE A O 1
ATOM 820 N N . SER A 1 104 ? 5.144 4.839 -16.630 1.00 98.25 104 SER A N 1
ATOM 821 C CA . SER A 1 104 ? 5.012 5.049 -18.080 1.00 98.25 104 SER A CA 1
ATOM 822 C C . SER A 1 104 ? 4.397 3.891 -18.863 1.00 98.25 104 SER A C 1
ATOM 824 O O . SER A 1 104 ? 4.240 2.767 -18.380 1.00 98.25 104 SER A O 1
ATOM 826 N N . TRP A 1 105 ? 4.021 4.214 -20.098 1.00 98.12 105 TRP A N 1
ATOM 827 C CA . TRP A 1 105 ? 3.624 3.271 -21.130 1.00 98.12 105 TRP A CA 1
ATOM 828 C C . TRP A 1 105 ? 3.839 3.907 -22.515 1.00 98.12 105 TRP A C 1
ATOM 830 O O . TRP A 1 105 ? 4.163 5.090 -22.613 1.00 98.12 105 TRP A O 1
ATOM 840 N N . ASP A 1 106 ? 3.633 3.174 -23.611 1.00 97.25 106 ASP A N 1
ATOM 841 C CA . ASP A 1 106 ? 3.772 3.728 -24.974 1.00 97.25 106 ASP A CA 1
ATOM 842 C C . ASP A 1 106 ? 2.769 4.856 -25.312 1.00 97.25 106 ASP A C 1
ATOM 844 O O . ASP A 1 106 ? 2.947 5.562 -26.304 1.00 97.25 106 ASP A O 1
ATOM 848 N N . TRP A 1 107 ? 1.773 5.081 -24.450 1.00 97.19 107 TRP A N 1
ATOM 849 C CA . TRP A 1 107 ? 0.788 6.162 -24.535 1.00 97.19 107 TRP A CA 1
ATOM 850 C C . TRP A 1 107 ? 0.681 7.027 -23.266 1.00 97.19 107 TRP A C 1
ATOM 852 O O . TRP A 1 107 ? -0.198 7.886 -23.198 1.00 97.19 107 TRP A O 1
ATOM 862 N N . GLY A 1 108 ? 1.529 6.822 -22.249 1.00 97.00 108 GLY A N 1
ATOM 863 C CA . GLY A 1 108 ? 1.355 7.449 -20.932 1.00 97.00 108 GLY A CA 1
ATOM 864 C C . GLY A 1 108 ? 2.664 7.857 -20.241 1.00 97.00 108 GLY A C 1
ATOM 865 O O . GLY A 1 108 ? 3.678 7.179 -20.409 1.00 97.00 108 GLY A O 1
ATOM 866 N N . PRO A 1 109 ? 2.664 8.950 -19.452 1.00 98.06 109 PRO A N 1
ATOM 867 C CA . PRO A 1 109 ? 3.849 9.412 -18.730 1.00 98.06 109 PRO A CA 1
ATOM 868 C C . PRO A 1 109 ? 4.159 8.549 -17.496 1.00 98.06 109 PRO A C 1
ATOM 870 O O . PRO A 1 109 ? 3.300 7.821 -16.999 1.00 98.06 109 PRO A O 1
ATOM 873 N N . SER A 1 110 ? 5.378 8.682 -16.963 1.00 98.19 110 SER A N 1
ATOM 874 C CA . SER A 1 110 ? 5.753 8.111 -15.662 1.00 98.19 110 SER A CA 1
ATOM 875 C C . SER A 1 110 ? 5.324 9.030 -14.522 1.00 98.19 110 SER A C 1
ATOM 877 O O . SER A 1 110 ? 5.975 10.042 -14.271 1.00 98.19 110 SER A O 1
ATOM 879 N N . TRP A 1 111 ? 4.227 8.687 -13.841 1.00 98.06 111 TRP A N 1
ATOM 880 C CA . TRP A 1 111 ? 3.733 9.372 -12.640 1.00 98.06 111 TRP A CA 1
ATOM 881 C C . TRP A 1 111 ? 3.411 8.359 -11.532 1.00 98.06 111 TRP A C 1
ATOM 883 O O . TRP A 1 111 ? 2.240 8.093 -11.237 1.00 98.06 111 TRP A O 1
ATOM 893 N N . PRO A 1 112 ? 4.436 7.783 -10.883 1.00 97.75 112 PRO A N 1
ATOM 894 C CA . PRO A 1 112 ? 4.255 6.860 -9.771 1.00 97.75 112 PRO A CA 1
ATOM 895 C C . PRO A 1 112 ? 3.869 7.611 -8.482 1.00 97.75 112 PRO A C 1
ATOM 897 O O . PRO A 1 112 ? 4.656 7.744 -7.549 1.00 97.75 112 PRO A O 1
ATOM 900 N N . THR A 1 113 ? 2.632 8.112 -8.437 1.00 97.62 113 THR A N 1
ATOM 901 C CA . THR A 1 113 ? 2.070 8.889 -7.318 1.00 97.62 113 THR A CA 1
ATOM 902 C C . THR A 1 113 ? 1.957 8.091 -6.021 1.00 97.62 113 THR A C 1
ATOM 904 O O . THR A 1 113 ? 1.999 6.860 -6.031 1.00 97.62 113 THR A O 1
ATOM 907 N N . GLN A 1 114 ? 1.746 8.806 -4.914 1.00 98.44 114 GLN A N 1
ATOM 908 C CA . GLN A 1 114 ? 1.479 8.242 -3.593 1.00 98.44 114 GLN A CA 1
ATOM 909 C C . GLN A 1 114 ? 0.237 8.894 -2.987 1.00 98.44 114 GLN A C 1
ATOM 911 O O . GLN A 1 114 ? 0.002 10.085 -3.203 1.00 98.44 114 GLN A O 1
ATOM 916 N N . GLY A 1 115 ? -0.544 8.140 -2.217 1.00 97.75 115 GLY A N 1
ATOM 917 C CA . GLY A 1 115 ? -1.652 8.705 -1.454 1.00 97.75 115 GLY A CA 1
ATOM 918 C C . GLY A 1 115 ? -2.826 7.761 -1.234 1.00 97.75 115 GLY A C 1
ATOM 919 O O . GLY A 1 115 ? -2.799 6.577 -1.567 1.00 97.75 115 GLY A O 1
ATOM 920 N N . PHE A 1 116 ? -3.890 8.313 -0.664 1.00 98.12 116 PHE A N 1
ATOM 921 C CA . PHE A 1 116 ? -5.178 7.638 -0.552 1.00 98.12 116 PHE A CA 1
ATOM 922 C C . PHE A 1 116 ? -5.940 7.822 -1.861 1.00 98.12 116 PHE A C 1
ATOM 924 O O . PHE A 1 116 ? -6.229 8.950 -2.251 1.00 98.12 116 PHE A O 1
ATOM 931 N N . TYR A 1 117 ? -6.283 6.724 -2.530 1.00 97.75 117 TYR A N 1
ATOM 932 C CA . TYR A 1 117 ? -7.100 6.774 -3.750 1.00 97.75 117 TYR A CA 1
ATOM 933 C C . TYR A 1 117 ? -8.519 6.229 -3.524 1.00 97.75 117 TYR A C 1
ATOM 935 O O . TYR A 1 117 ? -9.355 6.266 -4.425 1.00 97.75 117 TYR A O 1
ATOM 943 N N . GLN A 1 118 ? -8.801 5.737 -2.312 1.00 98.12 118 GLN A N 1
ATOM 944 C CA . GLN A 1 118 ? -10.123 5.310 -1.859 1.00 98.12 118 GLN A CA 1
ATOM 945 C C . GLN A 1 118 ? -10.380 5.752 -0.406 1.00 98.12 118 GLN A C 1
ATOM 947 O O . GLN A 1 118 ? -9.435 6.129 0.291 1.00 98.12 118 GLN A O 1
ATOM 952 N N . PRO A 1 119 ? -11.640 5.694 0.071 1.00 98.00 119 PRO A N 1
ATOM 953 C CA . PRO A 1 119 ? -12.004 6.155 1.407 1.00 98.00 119 PRO A CA 1
ATOM 954 C C . PRO A 1 119 ? -11.295 5.440 2.566 1.00 98.00 119 PRO A C 1
ATOM 956 O O . PRO A 1 119 ? -10.863 4.287 2.467 1.00 98.00 119 PRO A O 1
ATOM 959 N N . VAL A 1 120 ? -11.263 6.138 3.698 1.00 97.56 120 VAL A N 1
ATOM 960 C CA . VAL A 1 120 ? -10.831 5.638 5.004 1.00 97.56 120 VAL A CA 1
ATOM 961 C C . VAL A 1 120 ? -12.052 5.574 5.916 1.00 97.56 120 VAL A C 1
ATOM 963 O O . VAL A 1 120 ? -12.835 6.521 5.961 1.00 97.56 120 VAL A O 1
ATOM 966 N N . TYR A 1 121 ? -12.212 4.470 6.641 1.00 96.81 121 TYR A N 1
ATOM 967 C CA . TYR A 1 121 ? -13.314 4.257 7.574 1.00 96.81 121 TYR A CA 1
ATOM 968 C C . TYR A 1 121 ? -12.793 3.846 8.947 1.00 96.81 121 TYR A C 1
ATOM 970 O O . TYR A 1 121 ? -11.842 3.075 9.058 1.00 96.81 121 TYR A O 1
ATOM 978 N N . LEU A 1 122 ? -13.474 4.306 9.992 1.00 94.50 122 LEU A N 1
ATOM 979 C CA . LEU A 1 122 ? -13.336 3.776 11.340 1.00 94.50 122 LEU A CA 1
ATOM 980 C C . LEU A 1 122 ? -14.624 3.029 11.677 1.00 94.50 122 LEU A C 1
ATOM 982 O O . LEU A 1 122 ? -15.703 3.618 11.685 1.00 94.50 122 LEU A O 1
ATOM 986 N N . HIS A 1 123 ? -14.516 1.726 11.905 1.00 95.00 123 HIS A N 1
ATOM 987 C CA . HIS A 1 123 ? -15.648 0.869 12.239 1.00 95.00 123 HIS A CA 1
ATOM 988 C C . HIS A 1 123 ? -15.620 0.537 13.718 1.00 95.00 123 HIS A C 1
ATOM 990 O O . HIS A 1 123 ? -14.569 0.155 14.232 1.00 95.00 123 HIS A O 1
ATOM 996 N N . THR A 1 124 ? -16.779 0.591 14.366 1.00 94.12 124 THR A N 1
ATOM 997 C CA . THR A 1 124 ? -16.944 0.119 15.740 1.00 94.12 124 THR A CA 1
ATOM 998 C C . THR A 1 124 ? -18.085 -0.894 15.826 1.00 94.12 124 THR A C 1
ATOM 1000 O O . THR A 1 124 ? -19.081 -0.785 15.109 1.00 94.12 124 THR A O 1
ATOM 1003 N N . PHE A 1 125 ? -17.913 -1.956 16.617 1.00 94.81 125 PHE A N 1
ATOM 1004 C CA . PHE A 1 125 ? -18.934 -2.997 16.790 1.00 94.81 125 PHE A CA 1
ATOM 1005 C C . PHE A 1 125 ? -18.715 -3.817 18.067 1.00 94.81 125 PHE A C 1
ATOM 1007 O O . PHE A 1 125 ? -17.596 -3.945 18.555 1.00 94.81 125 PHE A O 1
ATOM 1014 N N . THR A 1 126 ? -19.779 -4.433 18.590 1.00 94.69 126 THR A N 1
ATOM 1015 C CA . THR A 1 126 ? -19.722 -5.188 19.860 1.00 94.69 126 THR A CA 1
ATOM 1016 C C . THR A 1 126 ? -19.660 -6.704 19.677 1.00 94.69 126 THR A C 1
ATOM 1018 O O . THR A 1 126 ? -19.190 -7.402 20.571 1.00 94.69 126 THR A O 1
ATOM 1021 N N . HIS A 1 127 ? -20.203 -7.251 18.584 1.00 92.75 127 HIS A N 1
ATOM 1022 C CA . HIS A 1 127 ? -20.326 -8.708 18.400 1.00 92.75 127 HIS A CA 1
ATOM 1023 C C . HIS A 1 127 ? -19.625 -9.166 17.126 1.00 92.75 127 HIS A C 1
ATOM 1025 O O . HIS A 1 127 ? -18.569 -9.786 17.190 1.00 92.75 127 HIS A O 1
ATOM 1031 N N . PHE A 1 128 ? -20.184 -8.822 15.965 1.00 93.56 128 PHE A N 1
ATOM 1032 C CA . PHE A 1 128 ? -19.644 -9.235 14.676 1.00 93.56 128 PHE A CA 1
ATOM 1033 C C . PHE A 1 128 ? -19.709 -8.087 13.671 1.00 93.56 128 PHE A C 1
ATOM 1035 O O . PHE A 1 128 ? -20.696 -7.353 13.623 1.00 93.56 128 PHE A O 1
ATOM 1042 N N . LYS A 1 129 ? -18.671 -7.979 12.837 1.00 92.69 129 LYS A N 1
ATOM 1043 C CA . LYS A 1 129 ? -18.652 -7.160 11.621 1.00 92.69 129 LYS A CA 1
ATOM 1044 C C . LYS A 1 129 ? -18.726 -8.093 10.417 1.00 92.69 129 LYS A C 1
ATOM 1046 O O . LYS A 1 129 ? -17.905 -9.000 10.288 1.00 92.69 129 LYS A O 1
ATOM 1051 N N . LEU A 1 130 ? -19.667 -7.844 9.509 1.00 93.50 130 LEU A N 1
ATOM 1052 C CA . LEU A 1 130 ? -19.649 -8.483 8.195 1.00 93.50 130 LEU A CA 1
ATOM 1053 C C . LEU A 1 130 ? -18.472 -7.912 7.392 1.00 93.50 130 LEU A C 1
ATOM 1055 O O . LEU A 1 130 ? -18.481 -6.742 7.020 1.00 93.50 130 LEU A O 1
ATOM 1059 N N . SER A 1 131 ? -17.440 -8.723 7.164 1.00 89.62 131 SER A N 1
ATOM 1060 C CA . SER A 1 131 ? -16.215 -8.288 6.480 1.00 89.62 131 SER A CA 1
ATOM 1061 C C . SER A 1 131 ? -16.379 -8.221 4.964 1.00 89.62 131 SER A C 1
ATOM 1063 O O . SER A 1 131 ? -15.889 -7.299 4.318 1.00 89.62 131 SER A O 1
ATOM 1065 N N . SER A 1 132 ? -17.069 -9.202 4.389 1.00 91.25 132 SER A N 1
ATOM 1066 C CA . SER A 1 132 ? -17.371 -9.255 2.965 1.00 91.25 132 SER A CA 1
ATOM 1067 C C . SER A 1 132 ? -18.587 -10.136 2.717 1.00 91.25 132 SER A C 1
ATOM 1069 O O . SER A 1 132 ? -18.871 -11.066 3.471 1.00 91.25 132 SER A O 1
ATOM 1071 N N . PHE A 1 133 ? -19.296 -9.834 1.640 1.00 93.88 133 PHE A N 1
ATOM 1072 C CA . PHE A 1 133 ? -20.367 -10.657 1.110 1.00 93.88 133 PHE A CA 1
ATOM 1073 C C . PHE A 1 133 ? -20.247 -10.644 -0.411 1.00 93.88 133 PHE A C 1
ATOM 1075 O O . PHE A 1 133 ? -20.024 -9.595 -1.016 1.00 93.88 133 PHE A O 1
ATOM 1082 N N . SER A 1 134 ? -20.337 -11.812 -1.037 1.00 94.31 134 SER A N 1
ATOM 1083 C CA . SER A 1 134 ? -20.248 -11.951 -2.490 1.00 94.31 134 SER A CA 1
ATOM 1084 C C . SER A 1 134 ? -21.258 -12.999 -2.947 1.00 94.31 134 SER A C 1
ATOM 1086 O O . SER A 1 134 ? -21.095 -14.173 -2.608 1.00 94.31 134 SER A O 1
ATOM 1088 N N . PRO A 1 135 ? -22.325 -12.601 -3.660 1.00 91.62 135 PRO A N 1
ATOM 1089 C CA . PRO A 1 135 ? -23.290 -13.551 -4.187 1.00 91.62 135 PRO A CA 1
A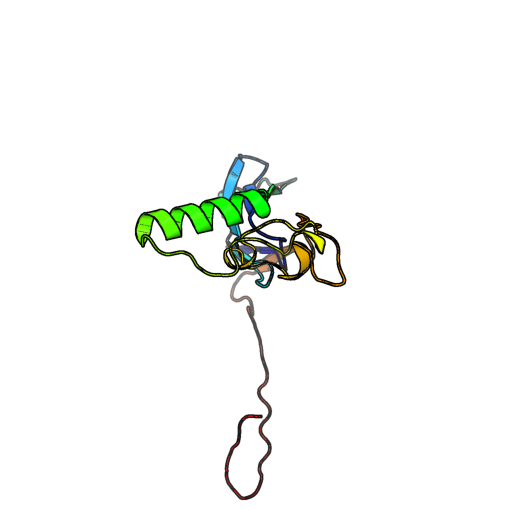TOM 1090 C C . PRO A 1 135 ? -22.711 -14.275 -5.410 1.00 91.62 135 PRO A C 1
ATOM 1092 O O . PRO A 1 135 ? -22.098 -13.653 -6.275 1.00 91.62 135 PRO A O 1
ATOM 1095 N N . TYR A 1 136 ? -22.960 -15.581 -5.505 1.00 89.12 136 TYR A N 1
ATOM 1096 C CA . TYR A 1 136 ? -22.662 -16.383 -6.692 1.00 89.12 136 TYR A CA 1
ATOM 1097 C C . TYR A 1 136 ? -23.975 -16.807 -7.346 1.00 89.12 136 TYR A C 1
ATOM 1099 O O . TYR A 1 136 ? -24.817 -17.437 -6.705 1.00 89.12 136 TYR A O 1
ATOM 1107 N N . ILE A 1 137 ? -24.153 -16.447 -8.616 1.00 86.94 137 ILE A N 1
ATOM 1108 C CA . ILE A 1 137 ? -25.349 -16.773 -9.396 1.00 86.94 137 ILE A CA 1
ATOM 1109 C C . ILE A 1 137 ? -25.019 -17.958 -10.300 1.00 86.94 137 ILE A C 1
ATOM 1111 O O . ILE A 1 137 ? -24.040 -17.921 -11.042 1.00 86.94 137 ILE A O 1
ATOM 1115 N N . TYR A 1 138 ? -25.849 -18.998 -10.247 1.00 82.00 138 TYR A N 1
ATOM 1116 C CA . TYR A 1 138 ? -25.743 -20.169 -11.114 1.00 82.00 138 TYR A CA 1
ATOM 1117 C C . TYR A 1 138 ? -26.923 -20.205 -12.081 1.00 82.00 138 TYR A C 1
ATOM 1119 O O . TYR A 1 138 ? -28.070 -20.023 -11.670 1.00 82.00 138 TYR A O 1
ATOM 1127 N N . PHE A 1 139 ? -26.648 -20.510 -13.347 1.00 79.50 139 PHE A N 1
ATOM 1128 C CA . PHE A 1 139 ? -27.677 -20.801 -14.342 1.00 79.50 139 PHE A CA 1
ATOM 1129 C C . PHE A 1 139 ? -27.784 -22.313 -14.532 1.00 79.50 139 PHE A C 1
ATOM 1131 O O . PHE A 1 139 ? -26.778 -23.013 -14.661 1.00 79.50 139 PHE A O 1
ATOM 1138 N N . LYS A 1 140 ? -29.013 -22.831 -14.520 1.00 73.50 140 LYS A N 1
ATOM 1139 C CA . LYS A 1 140 ? -29.279 -24.258 -14.695 1.00 73.50 140 LYS A CA 1
ATOM 1140 C C . LYS A 1 140 ? -29.562 -24.520 -16.170 1.00 73.50 140 LYS A C 1
ATOM 1142 O O . LYS A 1 140 ? -30.687 -24.320 -16.610 1.00 73.50 140 LYS A O 1
ATOM 1147 N N . ASP A 1 141 ? -28.554 -24.978 -16.906 1.00 65.25 141 ASP A N 1
ATOM 1148 C CA . ASP A 1 141 ? -28.712 -25.400 -18.299 1.00 65.25 141 ASP A CA 1
ATOM 1149 C C . ASP A 1 141 ? -28.391 -26.900 -18.423 1.00 65.25 141 ASP A C 1
ATOM 1151 O O . ASP A 1 141 ? -27.313 -27.362 -18.037 1.00 65.25 141 ASP A O 1
ATOM 1155 N N . GLY A 1 142 ? -29.369 -27.702 -18.852 1.00 62.97 142 GLY A N 1
ATOM 1156 C CA . GLY A 1 142 ? -29.190 -29.137 -19.131 1.00 62.97 142 GLY A CA 1
ATOM 1157 C C . GLY A 1 142 ? -28.676 -30.032 -17.984 1.00 62.97 142 GLY A C 1
ATOM 1158 O O . GLY A 1 142 ? -28.139 -31.104 -18.249 1.00 62.97 142 GLY A O 1
ATOM 1159 N N . GLY A 1 143 ? -28.808 -29.627 -16.715 1.00 58.41 143 GLY A N 1
ATOM 1160 C CA . GLY A 1 143 ? -28.442 -30.460 -15.556 1.00 58.41 143 GLY A CA 1
ATOM 1161 C C . GLY A 1 143 ? -26.972 -30.400 -15.123 1.00 58.41 143 GLY A C 1
ATOM 1162 O O . GLY A 1 143 ? -26.573 -31.173 -14.254 1.00 58.41 143 GLY A O 1
ATOM 1163 N N . LYS A 1 144 ? -26.167 -29.477 -15.665 1.00 59.09 144 LYS A N 1
ATOM 1164 C CA . LYS A 1 144 ? -24.805 -29.220 -15.172 1.00 59.09 144 LYS A CA 1
ATOM 1165 C C . LYS A 1 144 ? -24.720 -27.819 -14.581 1.00 59.09 144 LYS A C 1
ATOM 1167 O O . LYS A 1 144 ? -24.916 -26.837 -15.287 1.00 59.09 144 LYS A O 1
ATOM 1172 N N . ASN A 1 145 ? -24.391 -27.731 -13.293 1.00 58.25 145 ASN A N 1
ATOM 1173 C CA . ASN A 1 145 ? -24.019 -26.459 -12.679 1.00 58.25 145 ASN A CA 1
ATOM 1174 C C . ASN A 1 145 ? -22.697 -26.012 -13.312 1.00 58.25 145 ASN A C 1
ATOM 1176 O O . ASN A 1 145 ? -21.684 -26.697 -13.167 1.00 58.25 145 ASN A O 1
ATOM 1180 N N . ARG A 1 146 ? -22.705 -24.893 -14.034 1.00 58.12 146 ARG A N 1
ATOM 1181 C CA . ARG A 1 146 ? -21.483 -24.209 -14.460 1.00 58.12 146 ARG A CA 1
ATOM 1182 C C . ARG A 1 146 ? -21.347 -22.929 -13.646 1.00 58.12 146 ARG A C 1
ATOM 1184 O O . ARG A 1 146 ? -22.327 -22.205 -13.479 1.00 58.12 146 ARG A O 1
ATOM 1191 N N . LEU A 1 147 ? -20.148 -22.695 -13.119 1.00 55.66 147 LEU A N 1
ATOM 1192 C CA . LEU A 1 147 ? -19.744 -21.345 -12.745 1.00 55.66 147 LEU A CA 1
ATOM 1193 C C . LEU A 1 147 ? -19.629 -20.523 -14.044 1.00 55.66 147 LEU A C 1
ATOM 1195 O O . LEU A 1 147 ? -19.267 -21.115 -15.069 1.00 55.66 147 LEU A O 1
ATOM 1199 N N . PRO A 1 148 ? -19.986 -19.230 -14.031 1.00 56.34 148 PRO A N 1
ATOM 1200 C CA . PRO A 1 148 ? -19.664 -18.330 -15.134 1.00 56.34 148 PRO A CA 1
ATOM 1201 C C . PRO A 1 148 ? -18.154 -18.274 -15.401 1.00 56.34 148 PRO A C 1
ATOM 1203 O O . PRO A 1 148 ? -17.368 -18.467 -14.442 1.00 56.34 148 PRO A O 1
#

Foldseek 3Di:
DKWKKKKAAFWLFWKWKAKPVVRHTFDIGFARNHIDITTDDPVPDDPDDIDMDIGDDQLLVQQVVQQVVCCVVPVDHDPPQQDDVVFVFRGRLVSGNHDSCCRPDPPGHNHSDTDRPDDIDMDIDDDDDDPDDDDFDWDDDPNDTDGD

Secondary structure (DSSP, 8-state):
--EEEEEES-EES-EEEEETTTTEEEEEE-BTT--EEEEEPGGGS-SS---EEEEEPPHHHHHHHHHHHHHHHHS---S--S--TTT-PPS-GGGSBS-GGGEEETTEEE----EE-S-EEEEEESS-----------EEETTEEE--